Protein AF-A0A8J6T0E1-F1 (afdb_monomer)

Structure (mmCIF, N/CA/C/O backbone):
data_AF-A0A8J6T0E1-F1
#
_entry.id   AF-A0A8J6T0E1-F1
#
loop_
_atom_site.group_PDB
_atom_site.id
_atom_site.type_symbol
_atom_site.label_atom_id
_atom_site.label_alt_id
_atom_site.label_comp_id
_atom_site.label_asym_id
_atom_site.label_entity_id
_atom_site.label_seq_id
_atom_site.pdbx_PDB_ins_code
_atom_site.Cartn_x
_atom_site.Cartn_y
_atom_site.Cartn_z
_atom_site.occupancy
_atom_site.B_iso_or_equiv
_atom_site.auth_seq_id
_atom_site.auth_comp_id
_atom_site.auth_asym_id
_atom_site.auth_atom_id
_atom_site.pdbx_PDB_model_num
ATOM 1 N N . MET A 1 1 ? -23.123 43.321 24.317 1.00 45.31 1 MET A N 1
ATOM 2 C CA . MET A 1 1 ? -23.240 42.950 22.894 1.00 45.31 1 MET A CA 1
ATOM 3 C C . MET A 1 1 ? -22.549 41.612 22.658 1.00 45.31 1 MET A C 1
ATOM 5 O O . MET A 1 1 ? -21.438 41.438 23.132 1.00 45.31 1 MET A O 1
ATOM 9 N N . SER A 1 2 ? -23.228 40.729 21.919 1.00 57.47 2 SER A N 1
ATOM 10 C CA . SER A 1 2 ? -22.682 39.631 21.098 1.00 57.47 2 SER A CA 1
ATOM 11 C C . SER A 1 2 ? -22.139 38.371 21.784 1.00 57.47 2 SER A C 1
ATOM 13 O O . SER A 1 2 ? -20.939 38.138 21.871 1.00 57.47 2 SER A O 1
ATOM 15 N N . ASN A 1 3 ? -23.088 37.497 22.131 1.00 49.88 3 ASN A N 1
ATOM 16 C CA . ASN A 1 3 ? -22.931 36.045 22.083 1.00 49.88 3 ASN A CA 1
ATOM 17 C C . ASN A 1 3 ? -22.578 35.587 20.652 1.00 49.88 3 ASN A C 1
ATOM 19 O O . ASN A 1 3 ? -23.275 35.952 19.706 1.00 49.88 3 ASN A O 1
ATOM 23 N N . GLN A 1 4 ? -21.568 34.734 20.507 1.00 61.97 4 GLN A N 1
ATOM 24 C CA . GLN A 1 4 ? -21.387 33.808 19.379 1.00 61.97 4 GLN A CA 1
ATOM 25 C C . GLN A 1 4 ? -21.080 32.457 20.060 1.00 61.97 4 GLN A C 1
ATOM 27 O O . GLN A 1 4 ? -20.134 32.379 20.834 1.00 61.97 4 GLN A O 1
ATOM 32 N N . GLY A 1 5 ? -21.919 31.414 20.016 1.00 45.78 5 GLY A N 1
ATOM 33 C CA . GLY A 1 5 ? -22.522 30.809 18.826 1.00 45.78 5 GLY A CA 1
ATOM 34 C C . GLY A 1 5 ? -21.386 30.179 18.015 1.00 45.78 5 GLY A C 1
ATOM 35 O O . GLY A 1 5 ? -20.485 30.888 17.610 1.00 45.78 5 GLY A O 1
ATOM 36 N N . SER A 1 6 ? -21.282 28.894 17.724 1.00 46.34 6 SER A N 1
ATOM 37 C CA . SER A 1 6 ? -22.184 27.766 17.828 1.00 46.34 6 SER A CA 1
ATOM 38 C C . SER A 1 6 ? -21.318 26.549 17.467 1.00 46.34 6 SER A C 1
ATOM 40 O O . SER A 1 6 ? -20.656 26.557 16.438 1.00 46.34 6 SER A O 1
ATOM 42 N N . GLN A 1 7 ? -21.291 25.537 18.336 1.00 53.06 7 GLN A N 1
ATOM 43 C CA . GLN A 1 7 ? -21.433 24.120 17.976 1.00 53.06 7 GLN A CA 1
ATOM 44 C C . GLN A 1 7 ? -20.838 23.690 16.618 1.00 53.06 7 GLN A C 1
ATOM 46 O O . GLN A 1 7 ? -21.510 23.713 15.591 1.00 53.06 7 GLN A O 1
ATOM 51 N N . HIS A 1 8 ? -19.616 23.152 16.644 1.00 37.44 8 HIS A N 1
ATOM 52 C CA . HIS A 1 8 ? -19.223 22.126 15.679 1.00 37.44 8 HIS A CA 1
ATOM 53 C C . HIS A 1 8 ? -19.615 20.764 16.249 1.00 37.44 8 HIS A C 1
ATOM 55 O O . HIS A 1 8 ? -18.841 20.058 16.892 1.00 37.44 8 HIS A O 1
ATOM 61 N N . MET A 1 9 ? -20.885 20.434 16.035 1.00 45.25 9 MET A N 1
ATOM 62 C CA . MET A 1 9 ? -21.398 19.079 16.135 1.00 45.25 9 MET A CA 1
ATOM 63 C C . MET A 1 9 ? -20.960 18.326 14.881 1.00 45.25 9 MET A C 1
ATOM 65 O O . MET A 1 9 ? -21.675 18.304 13.887 1.00 45.25 9 MET A O 1
ATOM 69 N N . THR A 1 10 ? -19.794 17.686 14.901 1.00 43.25 10 THR A N 1
ATOM 70 C CA . THR A 1 10 ? -19.568 16.555 13.993 1.00 43.25 10 THR A CA 1
ATOM 71 C C . THR A 1 10 ? -19.957 15.295 14.739 1.00 43.25 10 THR A C 1
ATOM 73 O O . THR A 1 10 ? -19.115 14.602 15.306 1.00 43.25 10 THR A O 1
ATOM 76 N N . ASN A 1 11 ? -21.265 15.060 14.786 1.00 55.19 11 ASN A N 1
ATOM 77 C CA . ASN A 1 11 ? -21.842 13.785 15.169 1.00 55.19 11 ASN A CA 1
ATOM 78 C C . ASN A 1 11 ? -22.010 12.947 13.895 1.00 55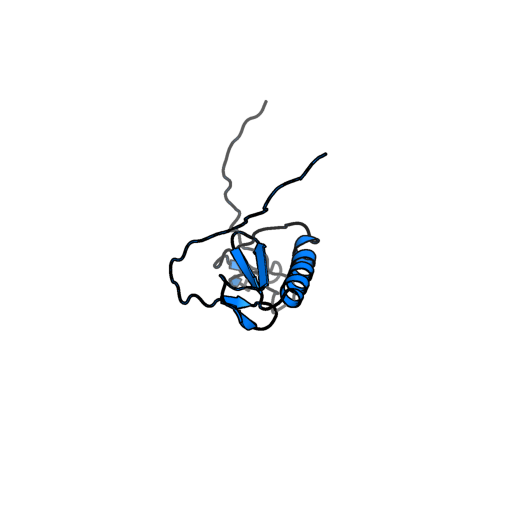.19 11 ASN A C 1
ATOM 80 O O . ASN A 1 11 ? -22.865 13.278 13.077 1.00 55.19 11 ASN A O 1
ATOM 84 N N . PRO A 1 12 ? -21.248 11.864 13.703 1.00 54.19 12 PRO A N 1
ATOM 85 C CA . PRO A 1 12 ? -21.718 10.742 12.923 1.00 54.19 12 PRO A CA 1
ATOM 86 C C . PRO A 1 12 ? -22.296 9.721 13.907 1.00 54.19 12 PRO A C 1
ATOM 88 O O . PRO A 1 12 ? -21.607 8.826 14.387 1.00 54.19 12 PRO A O 1
ATOM 91 N N . SER A 1 13 ? -23.579 9.888 14.237 1.00 58.59 13 SER A N 1
ATOM 92 C CA . SER A 1 13 ? -24.406 8.749 14.627 1.00 58.59 13 SER A CA 1
ATOM 93 C C . SER A 1 13 ? -24.682 7.939 13.370 1.00 58.59 13 SER A C 1
ATOM 95 O O . SER A 1 13 ? -25.256 8.491 12.436 1.00 58.59 13 SER A O 1
ATOM 97 N N . GLN A 1 14 ? -24.238 6.683 13.369 1.00 50.12 14 GLN A N 1
ATOM 98 C CA . GLN A 1 14 ? -24.871 5.481 12.799 1.00 50.12 14 GLN A CA 1
ATOM 99 C C . GLN A 1 14 ? -23.775 4.398 12.776 1.00 50.12 14 GLN A C 1
ATOM 101 O O . GLN A 1 14 ? -22.843 4.501 11.992 1.00 50.12 14 GLN A O 1
ATOM 106 N N . SER A 1 15 ? -23.652 3.486 13.744 1.00 56.78 15 SER A N 1
ATOM 107 C CA . SER A 1 15 ? -24.606 2.461 14.192 1.00 56.78 15 SER A CA 1
ATOM 108 C C . SER A 1 15 ? -25.091 1.543 13.071 1.00 56.78 15 SER A C 1
ATOM 110 O O . SER A 1 15 ? -26.285 1.481 12.823 1.00 56.78 15 SER A O 1
ATOM 112 N N . ASP A 1 16 ? -24.168 0.782 12.483 1.00 50.50 16 ASP A N 1
ATOM 113 C CA . ASP A 1 16 ? -24.446 -0.560 11.969 1.00 50.50 16 ASP A CA 1
ATOM 114 C C . ASP A 1 16 ? -23.238 -1.462 12.256 1.00 50.50 16 ASP A C 1
ATOM 116 O O . ASP A 1 16 ? -22.105 -1.201 11.861 1.00 50.50 16 ASP A O 1
ATOM 120 N N . LYS A 1 17 ? -23.495 -2.498 13.052 1.00 56.50 17 LYS A N 1
ATOM 121 C CA . LYS A 1 17 ? -22.527 -3.441 13.618 1.00 56.50 17 LYS A CA 1
ATOM 122 C C . LYS A 1 17 ? -21.654 -4.086 12.542 1.00 56.50 17 LYS A C 1
ATOM 124 O O . LYS A 1 17 ? -22.221 -4.750 11.689 1.00 56.50 17 LYS A O 1
ATOM 129 N N . PHE A 1 18 ? -20.328 -4.094 12.695 1.00 44.53 18 PHE A N 1
ATOM 130 C CA . PHE A 1 18 ? -19.508 -5.217 12.220 1.00 44.53 18 PHE A CA 1
ATOM 131 C C . PHE A 1 18 ? -18.246 -5.386 13.071 1.00 44.53 18 PHE A C 1
ATOM 133 O O . PHE A 1 18 ? -17.474 -4.452 13.271 1.00 44.53 18 PHE A O 1
ATOM 140 N N . ASP A 1 19 ? -18.014 -6.619 13.524 1.00 55.78 19 ASP A N 1
ATOM 141 C CA . ASP A 1 19 ? -16.828 -7.106 14.249 1.00 55.78 19 ASP A CA 1
ATOM 142 C C . ASP A 1 19 ? -15.551 -7.100 13.366 1.00 55.78 19 ASP A C 1
ATOM 144 O O . ASP A 1 19 ? -14.678 -7.957 13.450 1.00 55.78 19 ASP A O 1
ATOM 148 N N . SER A 1 20 ? -15.427 -6.132 12.457 1.00 64.62 20 SER A N 1
ATOM 149 C CA . SER A 1 20 ? -14.305 -5.947 11.539 1.00 64.62 20 SER A CA 1
ATOM 150 C C . SER A 1 20 ? -13.197 -5.141 12.214 1.00 64.62 20 SER A C 1
ATOM 152 O O . SER A 1 20 ? -12.891 -4.000 11.865 1.00 64.62 20 SER A O 1
ATOM 154 N N . LYS A 1 21 ? -12.592 -5.766 13.224 1.00 78.44 21 LYS A N 1
ATOM 155 C CA . LYS A 1 21 ? -11.303 -5.364 13.787 1.00 78.44 21 LYS A CA 1
ATOM 156 C C . LYS A 1 21 ? -10.255 -5.335 12.670 1.00 78.44 21 LYS A C 1
ATOM 158 O O . LYS A 1 21 ? -10.005 -6.346 12.022 1.00 78.44 21 LYS A O 1
ATOM 163 N N . THR A 1 22 ? -9.648 -4.175 12.445 1.00 87.50 22 THR A N 1
ATOM 164 C CA . THR A 1 22 ? -8.579 -3.995 11.453 1.00 87.50 22 THR A CA 1
ATOM 165 C C . THR A 1 22 ? -7.220 -3.952 12.146 1.00 87.50 22 THR A C 1
ATOM 167 O O . THR A 1 22 ? -7.141 -3.810 13.367 1.00 87.50 22 THR A O 1
ATOM 170 N N . ILE A 1 23 ? -6.138 -4.130 11.397 1.00 88.94 23 ILE A N 1
ATOM 171 C CA . ILE A 1 23 ? -4.781 -4.186 11.945 1.00 88.94 23 ILE A CA 1
ATOM 172 C C . ILE A 1 23 ? -4.076 -2.859 11.683 1.00 88.94 23 ILE A C 1
ATOM 174 O O . ILE A 1 23 ? -4.036 -2.389 10.548 1.00 88.94 23 ILE A O 1
ATOM 178 N N . ASP A 1 24 ? -3.497 -2.272 12.732 1.00 88.44 24 ASP A N 1
ATOM 179 C CA . ASP A 1 24 ? -2.602 -1.124 12.604 1.00 88.44 24 ASP A CA 1
ATOM 180 C C . ASP A 1 24 ? -1.302 -1.578 11.907 1.00 88.44 24 ASP A C 1
ATOM 182 O O . ASP A 1 24 ? -0.543 -2.360 12.488 1.00 88.44 24 ASP A O 1
ATOM 186 N N . PRO A 1 25 ? -0.996 -1.094 10.691 1.00 84.62 25 PRO A N 1
ATOM 187 C CA . PRO A 1 25 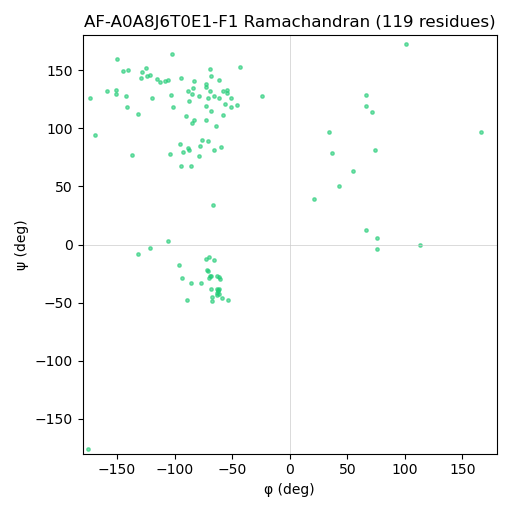? 0.162 -1.548 9.920 1.00 84.62 25 PRO A CA 1
ATOM 188 C C . PRO A 1 25 ? 1.509 -1.101 10.512 1.00 84.62 25 PRO A C 1
ATOM 190 O O . PRO A 1 25 ? 2.553 -1.570 10.073 1.00 84.62 25 PRO A O 1
ATOM 193 N N . VAL A 1 26 ? 1.516 -0.191 11.492 1.00 88.00 26 VAL A N 1
ATOM 194 C CA . VAL A 1 26 ? 2.743 0.330 12.114 1.00 88.00 26 VAL A CA 1
ATOM 195 C C . VAL A 1 26 ? 3.220 -0.558 13.256 1.00 88.00 26 VAL A C 1
ATOM 197 O O . VAL A 1 26 ? 4.420 -0.645 13.506 1.00 88.00 26 VAL A O 1
ATOM 200 N N . CYS A 1 27 ? 2.295 -1.185 13.982 1.00 87.75 27 CYS A N 1
ATOM 201 C CA . CYS A 1 27 ? 2.616 -1.952 15.189 1.00 87.75 27 CYS A CA 1
ATOM 202 C C . CYS A 1 27 ? 1.976 -3.343 15.250 1.00 87.75 27 CYS A C 1
ATOM 204 O O . CYS A 1 27 ? 2.287 -4.101 16.163 1.00 87.75 27 CYS A O 1
ATOM 206 N N . GLY A 1 28 ? 1.080 -3.683 14.321 1.00 86.25 28 GLY A N 1
ATOM 207 C CA . GLY A 1 28 ? 0.353 -4.953 14.306 1.00 86.25 28 GLY A CA 1
ATOM 208 C C . GLY A 1 28 ? -0.774 -5.045 15.337 1.00 86.25 28 GLY A C 1
ATOM 209 O O . GLY A 1 28 ? -1.389 -6.098 15.482 1.00 86.25 28 GLY A O 1
ATOM 210 N N . MET A 1 29 ? -1.066 -3.963 16.064 1.00 86.88 29 MET A N 1
ATOM 211 C CA . MET A 1 29 ? -2.125 -3.964 17.066 1.00 86.88 29 MET A CA 1
ATOM 212 C C . MET A 1 29 ? -3.497 -3.973 16.394 1.00 86.88 29 MET A C 1
ATOM 214 O O . MET A 1 29 ? -3.747 -3.246 15.432 1.00 86.88 29 MET A O 1
ATOM 218 N N . THR A 1 30 ? -4.410 -4.774 16.929 1.00 89.56 30 THR A N 1
ATOM 219 C CA . THR A 1 30 ? -5.799 -4.783 16.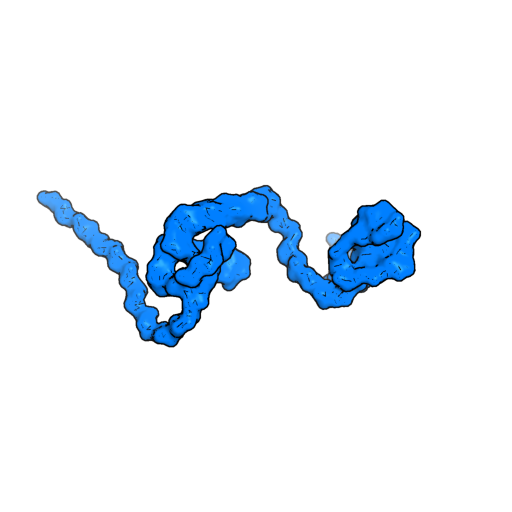489 1.00 89.56 30 THR A CA 1
ATOM 220 C C . THR A 1 30 ? -6.508 -3.505 16.924 1.00 89.56 30 THR A C 1
ATOM 222 O O . THR A 1 30 ? -6.533 -3.170 18.108 1.00 89.56 30 THR A O 1
ATOM 225 N N . VAL A 1 31 ? -7.114 -2.801 15.974 1.00 88.94 31 VAL A N 1
ATOM 226 C CA . VAL A 1 31 ? -7.811 -1.536 16.197 1.00 88.94 31 VAL A CA 1
ATOM 227 C C . VAL A 1 31 ? -9.245 -1.624 15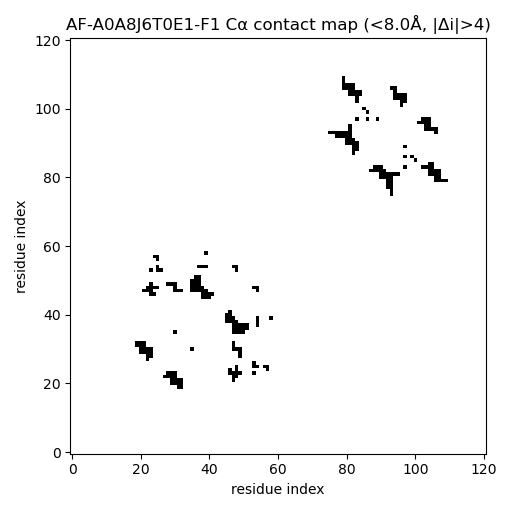.704 1.00 88.94 31 VAL A C 1
ATOM 229 O O . VAL A 1 31 ? -9.554 -2.283 14.710 1.00 88.94 31 VAL A O 1
ATOM 232 N N . ASN A 1 32 ? -10.140 -0.951 16.418 1.00 87.38 32 ASN A N 1
ATOM 233 C CA . ASN A 1 32 ? -11.513 -0.800 15.971 1.00 87.38 32 ASN A CA 1
ATOM 234 C C . ASN A 1 32 ? -11.593 0.454 15.075 1.00 87.38 32 ASN A C 1
ATOM 236 O O . ASN A 1 32 ? -11.214 1.533 15.535 1.00 87.38 32 ASN A O 1
ATOM 240 N N . PRO A 1 33 ? -12.060 0.337 13.820 1.00 84.31 33 PRO A N 1
ATOM 241 C CA . PRO A 1 33 ? -12.153 1.465 12.896 1.00 84.31 33 PRO A CA 1
ATOM 242 C C . PRO A 1 33 ? -13.088 2.590 13.370 1.00 84.31 33 PRO A C 1
ATOM 244 O O . PRO A 1 33 ? -12.857 3.753 13.038 1.00 84.31 33 PRO A O 1
ATOM 247 N N . GLU A 1 34 ? -14.102 2.278 14.177 1.00 81.94 34 GLU A N 1
ATOM 248 C CA . GLU A 1 34 ? -15.050 3.259 14.716 1.00 81.94 34 GLU A CA 1
ATOM 249 C C . GLU A 1 34 ? -14.461 4.063 15.882 1.00 81.94 34 GLU A C 1
ATOM 251 O O . GLU A 1 34 ? -14.755 5.246 16.038 1.00 81.94 34 GLU A O 1
ATOM 256 N N . THR A 1 35 ? -13.592 3.444 16.690 1.00 82.75 35 THR A N 1
ATOM 257 C CA . THR A 1 35 ? -12.985 4.085 17.874 1.00 82.75 35 THR A CA 1
ATOM 258 C C . THR A 1 35 ? -11.518 4.468 17.680 1.00 82.75 35 THR A C 1
ATOM 260 O O . THR A 1 35 ? -10.872 4.966 18.611 1.00 82.75 35 THR A O 1
ATOM 263 N N . ALA A 1 36 ? -10.979 4.248 16.479 1.00 84.50 36 ALA A N 1
ATOM 264 C CA . ALA A 1 36 ? -9.587 4.503 16.152 1.00 84.50 36 ALA A CA 1
ATOM 265 C C . ALA A 1 36 ? -9.199 5.950 16.471 1.00 84.50 36 ALA A C 1
ATOM 267 O O . ALA A 1 36 ? -9.863 6.910 16.077 1.00 84.50 36 ALA A O 1
ATOM 268 N N . LYS A 1 37 ? -8.060 6.115 17.148 1.00 87.44 37 LYS A N 1
ATOM 269 C CA . LYS A 1 37 ? -7.527 7.441 17.492 1.00 87.44 37 LYS A CA 1
ATOM 270 C C . LYS A 1 37 ? -6.997 8.185 16.267 1.00 87.44 37 LYS A C 1
ATOM 272 O O . LYS A 1 37 ? -6.903 9.409 16.291 1.00 87.44 37 LYS A O 1
ATOM 277 N N . GLY A 1 38 ? -6.634 7.462 15.208 1.00 87.19 38 GLY A N 1
ATOM 278 C CA . GLY A 1 38 ? -6.185 8.037 13.947 1.00 87.19 38 GLY A CA 1
ATOM 279 C C . GLY A 1 38 ? -6.631 7.207 12.751 1.00 87.19 38 GLY A C 1
ATOM 280 O O . GLY A 1 38 ? -6.722 5.985 12.838 1.00 87.19 38 GLY A O 1
ATOM 281 N N . LYS A 1 39 ? -6.863 7.881 11.621 1.00 88.75 39 LYS A N 1
ATOM 282 C CA . LYS A 1 39 ? -7.149 7.262 10.323 1.00 88.75 39 LYS A CA 1
ATOM 283 C C . LYS A 1 39 ? -6.448 8.010 9.190 1.00 88.75 39 LYS A C 1
ATOM 285 O O . LYS A 1 39 ? -6.218 9.218 9.305 1.00 88.75 39 LYS A O 1
ATOM 290 N N . ARG A 1 40 ? -6.102 7.301 8.116 1.00 87.12 40 ARG A N 1
ATOM 291 C CA . ARG A 1 40 ? -5.487 7.859 6.904 1.00 87.12 40 ARG A CA 1
ATOM 292 C C . ARG A 1 40 ? -6.039 7.158 5.668 1.00 87.12 40 ARG A C 1
ATOM 294 O O . ARG A 1 40 ? -5.999 5.937 5.594 1.00 87.12 40 ARG A O 1
ATOM 301 N N . ALA A 1 41 ? -6.518 7.934 4.702 1.00 84.62 41 ALA A N 1
ATOM 302 C CA . ALA A 1 41 ? -6.889 7.421 3.389 1.00 84.62 41 ALA A CA 1
ATOM 303 C C . ALA A 1 41 ? -5.667 7.429 2.454 1.00 84.62 41 ALA A C 1
ATOM 305 O O . ALA A 1 41 ? -4.956 8.437 2.384 1.00 84.62 41 ALA A O 1
ATOM 306 N N . PHE A 1 42 ? -5.420 6.315 1.764 1.00 82.75 42 PHE A N 1
ATOM 307 C CA . PHE A 1 42 ? -4.368 6.153 0.761 1.00 82.75 42 PHE A CA 1
ATOM 308 C C . PHE A 1 42 ? -4.780 5.119 -0.296 1.00 82.75 42 PHE A C 1
ATOM 310 O O . PHE A 1 42 ? -5.272 4.058 0.074 1.00 82.75 42 PHE A O 1
ATOM 317 N N . GLU A 1 43 ? -4.600 5.434 -1.587 1.00 70.00 43 GLU A N 1
ATOM 318 C CA . GLU A 1 43 ? -4.909 4.547 -2.731 1.00 70.00 43 GLU A CA 1
ATOM 319 C C . GLU A 1 43 ? -6.249 3.801 -2.587 1.00 70.00 43 GLU A C 1
ATOM 321 O O . GLU A 1 43 ? -6.337 2.579 -2.693 1.00 70.00 43 GLU A O 1
ATOM 326 N N . SER A 1 44 ? -7.307 4.558 -2.276 1.00 76.81 44 SER A N 1
ATOM 327 C CA . SER A 1 44 ? -8.679 4.048 -2.107 1.00 76.81 44 SER A CA 1
ATOM 328 C C . SER A 1 44 ? -8.894 3.101 -0.914 1.00 76.81 44 SER A C 1
ATOM 330 O O . SER A 1 44 ? -9.961 2.502 -0.788 1.00 76.81 44 SER A O 1
ATOM 332 N N . LYS A 1 45 ? -7.928 3.001 0.007 1.00 81.44 45 LYS A N 1
ATOM 333 C CA . LYS A 1 45 ? -8.037 2.273 1.281 1.00 81.44 45 LYS A CA 1
ATOM 334 C C . LYS A 1 45 ? -7.943 3.228 2.468 1.00 81.44 45 LYS A C 1
ATOM 336 O O . LYS A 1 45 ? -7.163 4.178 2.465 1.00 81.44 45 LYS A O 1
ATOM 341 N N . THR A 1 46 ? -8.727 2.961 3.511 1.00 86.81 46 THR A N 1
ATOM 342 C CA . THR A 1 46 ? -8.621 3.679 4.790 1.00 86.81 46 THR A CA 1
ATOM 343 C C . THR A 1 46 ? -7.873 2.817 5.797 1.00 86.81 46 THR A C 1
ATOM 345 O O . THR A 1 46 ? -8.328 1.735 6.157 1.00 86.81 46 THR A O 1
ATOM 348 N N . TYR A 1 47 ? -6.730 3.313 6.259 1.00 88.19 47 TYR A N 1
ATOM 349 C CA . TYR A 1 47 ? -5.929 2.718 7.321 1.00 88.19 47 TYR A CA 1
ATOM 350 C C . TYR A 1 47 ? -6.295 3.341 8.667 1.00 88.19 47 TYR A C 1
ATOM 352 O O . TYR A 1 47 ? -6.542 4.548 8.752 1.00 88.19 47 TYR A O 1
ATOM 360 N N . TYR A 1 48 ? -6.299 2.525 9.719 1.00 91.19 48 TYR A N 1
ATOM 361 C CA . TYR A 1 48 ? -6.656 2.922 11.080 1.00 91.19 48 TYR A CA 1
ATOM 362 C C . TYR A 1 48 ? -5.494 2.647 12.030 1.00 91.19 48 TYR A C 1
ATOM 364 O O . TYR A 1 48 ? -4.759 1.677 11.855 1.00 91.19 48 TYR A O 1
ATOM 372 N N . PHE A 1 49 ? -5.336 3.503 13.039 1.00 92.06 49 PHE A N 1
ATOM 373 C CA . PHE A 1 49 ? -4.185 3.484 13.938 1.00 92.06 49 PHE A CA 1
ATOM 374 C C . PHE A 1 49 ? -4.606 3.476 15.402 1.00 92.06 49 PHE A C 1
ATOM 376 O O . PHE A 1 49 ? -5.549 4.169 15.804 1.00 92.06 49 PHE A O 1
ATOM 383 N N . CYS A 1 50 ? -3.848 2.743 16.218 1.00 90.56 50 CYS A N 1
ATOM 384 C CA . CYS A 1 50 ? -4.103 2.599 17.650 1.00 90.56 50 CYS A CA 1
ATOM 385 C C . CYS A 1 50 ? -3.858 3.918 18.397 1.00 90.56 50 CYS A C 1
ATOM 387 O O . CYS A 1 50 ? -4.465 4.198 19.428 1.00 90.56 50 CYS A O 1
ATOM 389 N N . SER A 1 51 ? -2.978 4.761 17.852 1.00 88.94 51 SER A N 1
ATOM 390 C CA . SER A 1 51 ? -2.565 6.032 18.434 1.00 88.94 51 SER A CA 1
ATOM 391 C C . SER A 1 51 ? -2.184 7.046 17.357 1.00 88.94 51 SER A C 1
ATOM 393 O O . SER A 1 51 ? -1.806 6.694 16.236 1.00 88.94 51 SER A O 1
ATOM 395 N N . LEU A 1 52 ? -2.199 8.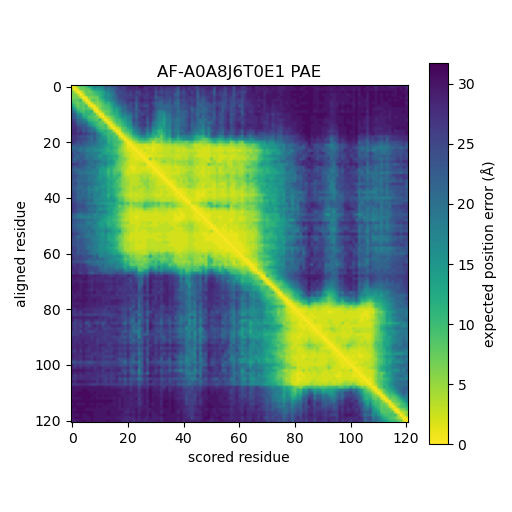329 17.726 1.00 89.06 52 LEU A N 1
ATOM 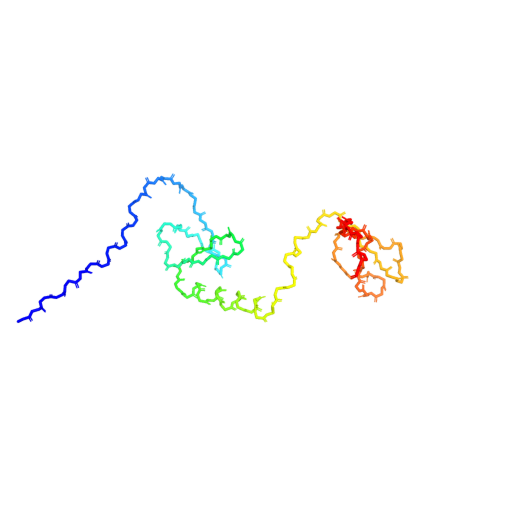396 C CA . LEU A 1 52 ? -1.728 9.416 16.861 1.00 89.06 52 LEU A CA 1
ATOM 397 C C . LEU A 1 52 ? -0.244 9.267 16.490 1.00 89.06 52 LEU A C 1
ATOM 399 O O . LEU A 1 52 ? 0.161 9.662 15.400 1.00 89.06 52 LEU A O 1
ATOM 403 N N . LYS A 1 53 ? 0.560 8.647 17.363 1.00 90.88 53 LYS A N 1
ATOM 404 C CA . LYS A 1 53 ? 1.982 8.384 17.109 1.00 90.88 53 LYS A CA 1
ATOM 405 C C . LYS A 1 53 ? 2.179 7.350 15.998 1.00 90.88 53 LYS A C 1
ATOM 407 O O . LYS A 1 53 ? 3.078 7.516 15.178 1.00 90.88 53 LYS A O 1
ATOM 412 N N . CYS A 1 54 ? 1.331 6.319 15.945 1.00 89.88 54 CYS A N 1
ATOM 413 C CA . CYS A 1 54 ? 1.344 5.345 14.850 1.00 89.88 54 CYS A CA 1
ATOM 414 C C . CYS A 1 54 ? 0.899 6.000 13.540 1.00 89.88 54 CYS A C 1
ATOM 416 O O . CYS A 1 54 ? 1.624 5.913 12.554 1.00 89.88 54 CYS A O 1
ATOM 418 N N . LYS A 1 55 ? -0.181 6.792 13.562 1.00 91.38 55 LYS A N 1
ATOM 419 C CA . LYS A 1 55 ? -0.596 7.584 12.393 1.00 91.38 55 LYS A CA 1
ATOM 420 C C . LYS A 1 55 ? 0.544 8.464 11.853 1.00 91.38 55 LYS A C 1
ATOM 422 O O . LYS A 1 55 ? 0.812 8.438 10.660 1.00 91.38 55 LYS A O 1
ATOM 427 N N . ALA A 1 56 ? 1.251 9.194 12.718 1.00 89.88 56 ALA A N 1
ATOM 428 C CA . ALA A 1 56 ? 2.349 10.068 12.299 1.00 89.88 56 ALA A CA 1
ATOM 429 C C . ALA A 1 56 ? 3.515 9.297 11.655 1.00 89.88 56 ALA A C 1
ATOM 431 O O . ALA A 1 56 ? 4.040 9.720 10.630 1.00 89.88 56 ALA A O 1
ATOM 432 N N . LYS A 1 57 ? 3.900 8.141 12.215 1.00 86.50 57 LYS A N 1
ATOM 433 C CA . LYS A 1 57 ? 4.919 7.269 11.604 1.00 86.50 57 LYS A CA 1
ATOM 434 C C . LYS A 1 57 ? 4.488 6.772 10.228 1.00 86.50 57 LYS A C 1
ATOM 436 O O . LYS A 1 57 ? 5.298 6.766 9.307 1.00 86.50 57 LYS A O 1
ATOM 441 N N . PHE A 1 58 ? 3.222 6.382 10.098 1.00 89.12 58 PHE A N 1
ATOM 442 C CA . PHE A 1 58 ? 2.659 5.967 8.822 1.00 89.12 58 PHE A CA 1
ATOM 443 C C . PHE A 1 58 ? 2.655 7.111 7.808 1.00 89.12 58 PHE A C 1
ATOM 445 O O . PHE A 1 58 ? 3.061 6.905 6.676 1.00 89.12 58 PHE A O 1
ATOM 452 N N . ASP A 1 59 ? 2.273 8.325 8.213 1.00 86.06 59 ASP A N 1
ATOM 453 C CA . ASP A 1 59 ? 2.296 9.510 7.351 1.00 86.06 59 ASP A CA 1
ATOM 454 C C . ASP A 1 59 ? 3.720 9.836 6.864 1.00 86.06 59 ASP A C 1
ATOM 456 O O . ASP A 1 59 ? 3.892 10.195 5.701 1.00 86.06 59 ASP A O 1
ATOM 460 N N . VAL A 1 60 ? 4.744 9.678 7.713 1.00 85.75 60 VAL A N 1
ATOM 461 C CA . VAL A 1 60 ? 6.157 9.857 7.325 1.00 85.75 60 VAL A CA 1
ATOM 462 C C . VAL A 1 60 ? 6.594 8.777 6.344 1.00 85.75 60 VAL A C 1
ATOM 464 O O . VAL A 1 60 ? 7.138 9.112 5.298 1.00 85.75 60 VAL A O 1
ATOM 467 N N . ALA A 1 61 ? 6.317 7.505 6.641 1.00 79.12 61 ALA A N 1
ATOM 468 C CA . ALA A 1 61 ? 6.637 6.404 5.738 1.00 79.12 61 ALA A CA 1
ATOM 469 C C . ALA A 1 61 ? 5.948 6.598 4.379 1.00 79.12 61 ALA A C 1
ATOM 471 O O . ALA A 1 61 ? 6.594 6.517 3.340 1.00 79.12 61 ALA A O 1
ATOM 472 N N . LEU A 1 62 ? 4.661 6.952 4.389 1.00 80.56 62 LEU A N 1
ATOM 473 C CA . LEU A 1 62 ? 3.884 7.238 3.190 1.00 80.56 62 LEU A CA 1
ATOM 474 C C . LEU A 1 62 ? 4.441 8.436 2.427 1.00 80.56 62 LEU A C 1
ATOM 476 O O . LEU A 1 62 ? 4.524 8.401 1.208 1.00 80.56 62 LEU A O 1
ATOM 480 N N . SER A 1 63 ? 4.864 9.480 3.137 1.00 70.56 63 SER A N 1
ATOM 481 C CA . SER A 1 63 ? 5.531 10.627 2.527 1.00 70.56 63 SER A CA 1
ATOM 482 C C . SER A 1 63 ? 6.855 10.211 1.895 1.00 70.56 63 SER A C 1
ATOM 484 O O . SER A 1 63 ? 7.142 10.657 0.798 1.00 70.56 63 SER A O 1
ATOM 486 N N . SER A 1 64 ? 7.632 9.305 2.491 1.00 69.38 64 SER A N 1
ATOM 487 C CA . SER A 1 64 ? 8.829 8.757 1.840 1.00 69.38 64 SER A CA 1
ATOM 488 C C . SER A 1 64 ? 8.496 7.990 0.555 1.00 69.38 64 SER A C 1
ATOM 490 O O . SER A 1 64 ? 9.203 8.151 -0.435 1.00 69.38 64 SER A O 1
ATOM 492 N N . PHE A 1 65 ? 7.394 7.2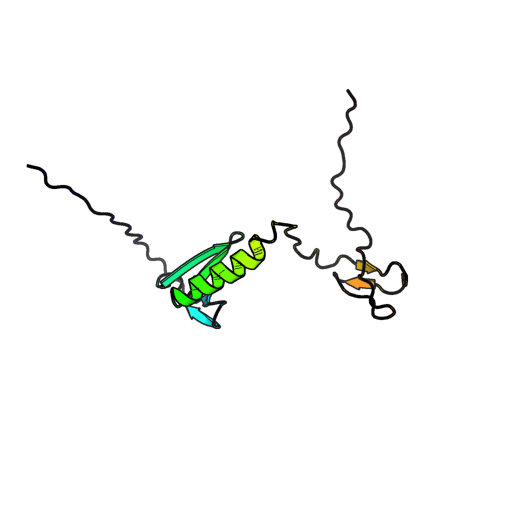32 0.534 1.00 60.28 65 PHE A N 1
ATOM 493 C CA . PHE A 1 65 ? 6.900 6.569 -0.680 1.00 60.28 65 PHE A CA 1
ATOM 494 C C . PHE A 1 65 ? 6.320 7.545 -1.721 1.00 60.28 65 PHE A C 1
ATOM 496 O O . PHE A 1 65 ? 6.388 7.255 -2.907 1.00 60.28 65 PHE A O 1
ATOM 503 N N . LEU A 1 66 ? 5.766 8.689 -1.303 1.00 62.50 66 LEU A N 1
ATOM 504 C CA . LEU A 1 66 ? 5.100 9.674 -2.170 1.00 62.50 66 LEU A CA 1
ATOM 505 C C . LEU A 1 66 ? 6.008 10.813 -2.665 1.00 62.50 66 LEU A C 1
ATOM 507 O O . LEU A 1 66 ? 5.755 11.380 -3.727 1.00 62.50 66 LEU A O 1
ATOM 511 N N . ILE A 1 67 ? 7.037 11.186 -1.897 1.00 57.06 67 ILE A N 1
ATOM 512 C CA . ILE A 1 67 ? 8.039 12.203 -2.268 1.00 57.06 67 ILE A CA 1
ATOM 513 C C . ILE A 1 67 ? 8.915 11.673 -3.412 1.00 57.06 67 ILE A C 1
ATOM 515 O O . ILE A 1 67 ? 9.348 12.444 -4.268 1.00 57.06 67 ILE A O 1
ATOM 519 N N . ALA A 1 68 ? 9.072 10.352 -3.513 1.00 55.75 68 ALA A N 1
ATOM 520 C CA . ALA A 1 68 ? 9.299 9.711 -4.800 1.00 55.75 68 ALA A CA 1
ATOM 521 C C . ALA A 1 68 ? 7.983 9.765 -5.611 1.00 55.75 68 ALA A C 1
ATOM 523 O O . ALA A 1 68 ? 7.136 8.889 -5.487 1.00 55.75 68 ALA A O 1
ATOM 524 N N . LYS A 1 69 ? 7.760 10.838 -6.383 1.00 45.81 69 LYS A N 1
ATOM 525 C CA . LYS A 1 69 ? 6.564 11.059 -7.234 1.00 45.81 69 LYS A CA 1
ATOM 526 C C . LYS A 1 69 ? 6.133 9.784 -8.016 1.00 45.81 69 LYS A C 1
ATOM 528 O O . LYS A 1 69 ? 6.985 8.970 -8.365 1.00 45.81 69 LYS A O 1
ATOM 533 N N . PRO A 1 70 ? 4.836 9.626 -8.363 1.00 45.47 70 PRO A N 1
ATOM 534 C CA . PRO A 1 70 ? 4.206 8.342 -8.645 1.00 45.47 70 PRO A CA 1
ATOM 535 C C . PRO A 1 70 ? 4.674 7.781 -9.987 1.00 45.47 70 PRO A C 1
ATOM 537 O O . PRO A 1 70 ? 4.250 8.241 -11.045 1.00 45.47 70 PRO A O 1
ATOM 540 N N . MET A 1 71 ? 5.508 6.750 -9.963 1.00 40.50 71 MET A N 1
ATOM 541 C CA . MET A 1 71 ? 5.750 5.921 -11.144 1.00 40.50 71 MET A CA 1
ATOM 542 C C . MET A 1 71 ? 4.995 4.608 -10.979 1.00 40.50 71 MET A C 1
ATOM 544 O O . MET A 1 71 ? 5.583 3.598 -10.623 1.00 40.50 71 MET A O 1
ATOM 548 N N . GLY A 1 72 ? 3.679 4.672 -11.223 1.00 40.91 72 GLY A N 1
ATOM 549 C CA . GLY A 1 72 ? 2.757 3.532 -11.276 1.00 40.91 72 GLY A CA 1
ATOM 550 C C . GLY A 1 72 ? 2.582 2.833 -9.920 1.00 40.91 72 GLY A C 1
ATOM 551 O O . GLY A 1 72 ? 3.517 2.337 -9.319 1.00 40.91 72 GLY A O 1
ATOM 552 N N . SER A 1 73 ? 1.384 2.588 -9.405 1.00 43.16 73 SER A N 1
ATOM 553 C CA . SER A 1 73 ? 0.427 1.691 -10.060 1.00 43.16 73 SER A CA 1
ATOM 554 C C . SER A 1 73 ? 1.061 0.692 -11.043 1.00 43.16 73 SER A C 1
ATOM 556 O O . SER A 1 73 ? 0.484 0.393 -12.079 1.00 43.16 73 SER A O 1
ATOM 558 N N . SER A 1 74 ? 2.227 0.125 -10.727 1.00 47.47 74 SER A N 1
ATOM 559 C CA . SER A 1 74 ? 2.453 -1.257 -11.113 1.00 47.47 74 SER A CA 1
ATOM 560 C C . SER A 1 74 ? 1.678 -2.067 -10.086 1.00 47.47 74 SER A C 1
ATOM 562 O O . SER A 1 74 ? 2.218 -2.525 -9.080 1.00 47.47 74 SER A O 1
ATOM 564 N N . LEU A 1 75 ? 0.373 -2.250 -10.340 1.00 47.53 75 LEU A N 1
ATOM 565 C CA . LEU A 1 75 ? -0.157 -3.578 -10.067 1.00 47.53 75 LEU A CA 1
ATOM 566 C C . LEU A 1 75 ? 0.890 -4.506 -10.689 1.00 47.53 75 LEU A C 1
ATOM 568 O O . LEU A 1 75 ? 1.142 -4.343 -11.889 1.00 47.53 75 LEU A O 1
ATOM 572 N N . PRO A 1 76 ? 1.545 -5.409 -9.939 1.00 47.56 76 PRO A N 1
ATOM 573 C CA . PRO A 1 76 ? 2.299 -6.442 -10.612 1.00 47.56 76 PRO A CA 1
ATOM 574 C C . PRO A 1 76 ? 1.309 -7.030 -11.615 1.00 47.56 76 PRO A C 1
ATOM 576 O O . PRO A 1 76 ? 0.229 -7.476 -11.219 1.00 47.56 76 PRO A O 1
ATOM 579 N N . LYS A 1 77 ? 1.601 -6.950 -12.919 1.00 50.53 77 LYS A N 1
ATOM 580 C CA . LYS A 1 77 ? 0.916 -7.813 -13.876 1.00 50.53 77 LYS A CA 1
ATOM 581 C C . LYS A 1 77 ? 1.388 -9.215 -13.508 1.00 50.53 77 LYS A C 1
ATOM 583 O O . LYS A 1 77 ? 2.385 -9.711 -14.029 1.00 50.53 77 LYS A O 1
ATOM 588 N N . VAL A 1 78 ? 0.751 -9.781 -12.484 1.00 60.66 78 VAL A N 1
ATOM 589 C CA . VAL A 1 78 ? 1.021 -11.110 -11.958 1.00 60.66 78 VAL A CA 1
ATOM 590 C C . VAL A 1 78 ? 0.819 -12.043 -13.141 1.00 60.66 78 VAL A C 1
ATOM 592 O O . VAL A 1 78 ? -0.290 -12.148 -13.653 1.00 60.66 78 VAL A O 1
ATOM 595 N N . GLY A 1 79 ? 1.907 -12.639 -13.626 1.00 66.75 79 GLY A N 1
ATOM 596 C CA . GLY A 1 79 ? 1.870 -13.547 -14.772 1.00 66.75 79 GLY A CA 1
ATOM 597 C C . GLY A 1 79 ? 2.570 -13.071 -16.046 1.00 66.75 79 GLY A C 1
ATOM 598 O O . GLY A 1 79 ? 2.594 -13.839 -17.002 1.00 66.75 79 GLY A O 1
ATOM 599 N N . VAL A 1 80 ? 3.171 -11.873 -16.101 1.00 78.75 80 VAL A N 1
ATOM 600 C CA . VAL A 1 80 ? 4.016 -11.511 -17.259 1.00 78.75 80 VAL A CA 1
ATOM 601 C C . VAL A 1 80 ? 5.390 -12.173 -17.112 1.00 78.75 80 VAL A C 1
ATOM 603 O O . VAL A 1 80 ? 6.014 -12.026 -16.056 1.00 78.75 80 VAL A O 1
ATOM 606 N N . PRO A 1 81 ? 5.873 -12.907 -18.129 1.00 85.75 81 PRO A N 1
ATOM 607 C CA . PRO A 1 81 ? 7.221 -13.455 -18.124 1.00 85.75 81 PRO A CA 1
ATOM 608 C C . PRO A 1 81 ? 8.258 -12.343 -18.337 1.00 85.75 81 PRO A C 1
ATOM 610 O O . PRO A 1 81 ? 8.104 -11.498 -19.215 1.00 85.75 81 PRO A O 1
ATOM 613 N N . TYR A 1 82 ? 9.330 -12.367 -17.551 1.00 90.94 82 TYR A N 1
ATOM 614 C CA . TYR A 1 82 ? 10.503 -11.500 -17.665 1.00 90.94 82 TYR A CA 1
ATOM 615 C C . TYR A 1 82 ? 11.719 -12.338 -18.071 1.00 90.94 82 TYR A C 1
ATOM 617 O O . TYR A 1 82 ? 11.880 -13.454 -17.576 1.00 90.94 82 TYR A O 1
ATOM 625 N N . THR A 1 83 ? 12.566 -11.811 -18.955 1.00 92.69 83 THR A N 1
ATOM 626 C CA . THR A 1 83 ? 13.761 -12.466 -19.501 1.00 92.69 83 THR A CA 1
ATOM 627 C C . THR A 1 83 ? 15.020 -11.635 -19.292 1.00 92.69 83 THR A C 1
ATOM 629 O O . THR A 1 83 ? 14.966 -10.410 -19.239 1.00 92.69 83 THR A O 1
ATOM 632 N N . CYS A 1 84 ? 16.180 -12.284 -19.192 1.00 94.00 84 CYS A N 1
ATOM 633 C CA . CYS A 1 84 ? 17.458 -11.574 -19.148 1.00 94.00 84 CYS A CA 1
ATOM 634 C C . CYS A 1 84 ? 17.930 -11.247 -20.576 1.00 94.00 84 CYS A C 1
ATOM 636 O O . CYS A 1 84 ? 17.935 -12.162 -21.405 1.00 94.00 84 CYS A O 1
ATOM 638 N N . PRO A 1 85 ? 18.407 -10.020 -20.866 1.00 88.81 85 PRO A N 1
ATOM 639 C CA . PRO A 1 85 ? 18.923 -9.663 -22.195 1.00 88.81 85 PRO A CA 1
ATOM 640 C C . PRO A 1 85 ? 20.165 -10.471 -22.605 1.00 88.81 85 PRO A C 1
ATOM 642 O O . PRO A 1 85 ? 20.389 -10.701 -23.787 1.00 88.81 85 PRO A O 1
ATOM 645 N N . MET A 1 86 ? 20.955 -10.938 -21.632 1.00 93.00 86 MET A N 1
ATOM 646 C CA . MET A 1 86 ? 22.157 -11.751 -21.872 1.00 93.00 86 MET A CA 1
ATOM 647 C C . MET A 1 86 ? 21.908 -13.261 -21.759 1.00 93.00 86 MET A C 1
ATOM 649 O O . MET A 1 86 ? 22.716 -14.050 -22.235 1.00 93.00 86 MET A O 1
ATOM 653 N N . HIS A 1 87 ? 20.805 -13.669 -21.126 1.00 91.50 87 HIS A N 1
ATOM 654 C CA . HIS A 1 87 ? 20.476 -15.075 -20.872 1.00 91.50 87 HIS A CA 1
ATOM 655 C C . HIS A 1 87 ? 18.988 -15.320 -21.172 1.00 91.50 87 HIS A C 1
ATOM 657 O O . HIS A 1 87 ? 18.185 -15.404 -20.239 1.00 91.50 87 HIS A O 1
ATOM 663 N N . PRO A 1 88 ? 18.594 -15.423 -22.457 1.00 86.00 88 PRO A N 1
ATOM 664 C CA . PRO A 1 88 ? 17.189 -15.532 -2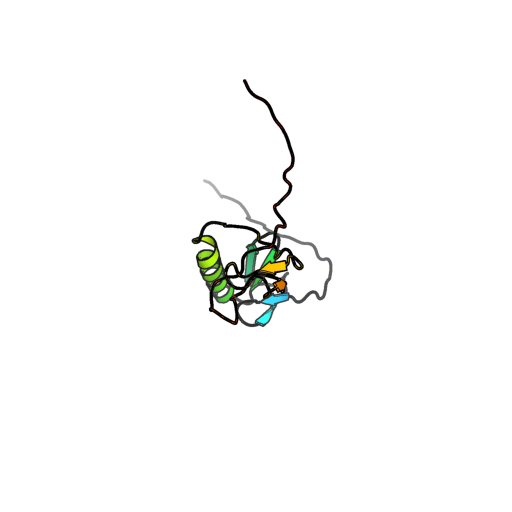2.871 1.00 86.00 88 PRO A CA 1
ATOM 665 C C . PRO A 1 88 ? 16.496 -16.832 -22.424 1.00 86.00 88 PRO A C 1
ATOM 667 O O . PRO A 1 88 ? 15.269 -16.946 -22.478 1.00 86.00 88 PRO A O 1
ATOM 670 N N . GLU A 1 89 ? 17.274 -17.816 -21.972 1.00 91.62 89 GLU A N 1
ATOM 671 C CA . GLU A 1 89 ? 16.784 -19.055 -21.359 1.00 91.62 89 GLU A CA 1
ATOM 672 C C . GLU A 1 89 ? 16.211 -18.824 -19.949 1.00 91.62 89 GLU A C 1
ATOM 674 O O . GLU A 1 89 ? 15.385 -19.603 -19.475 1.00 91.62 89 GLU A O 1
ATOM 679 N N . ILE A 1 90 ? 16.599 -17.733 -19.279 1.00 89.06 90 ILE A N 1
ATOM 680 C CA . ILE A 1 90 ? 16.080 -17.366 -17.962 1.00 89.06 90 ILE A CA 1
ATOM 681 C C . ILE A 1 90 ? 14.756 -16.632 -18.132 1.00 89.06 90 ILE A C 1
ATOM 683 O O . ILE A 1 90 ? 14.742 -15.464 -18.510 1.00 89.06 90 ILE A O 1
ATOM 687 N N . ARG A 1 91 ? 13.652 -17.301 -17.784 1.00 88.56 91 ARG A N 1
ATOM 688 C CA . ARG A 1 91 ? 12.307 -16.713 -17.738 1.00 88.56 91 ARG A CA 1
ATOM 689 C C . ARG A 1 91 ? 11.727 -16.802 -16.330 1.00 88.56 91 ARG A C 1
ATOM 691 O O . ARG A 1 91 ? 11.660 -17.889 -15.763 1.00 88.56 91 ARG A O 1
ATOM 698 N N . GLN A 1 92 ? 11.295 -15.674 -15.771 1.00 85.25 92 GLN A N 1
ATOM 699 C CA . GLN A 1 92 ? 10.694 -15.596 -14.433 1.00 85.25 92 GLN A CA 1
ATOM 700 C C . GLN A 1 92 ? 9.350 -14.866 -14.469 1.00 85.25 92 GLN A C 1
ATOM 702 O O . GLN A 1 92 ? 9.138 -13.981 -15.293 1.00 85.25 92 GLN A O 1
ATOM 707 N N . ILE A 1 93 ? 8.424 -15.249 -13.588 1.00 84.00 93 ILE A N 1
ATOM 708 C CA . ILE A 1 93 ? 7.139 -14.559 -13.441 1.00 84.00 93 ILE A CA 1
ATOM 709 C C . ILE A 1 93 ? 7.340 -13.371 -12.497 1.00 84.00 93 ILE A C 1
ATOM 711 O O . ILE A 1 93 ? 7.445 -13.552 -11.285 1.00 84.00 93 ILE A O 1
ATOM 715 N N . GLY A 1 94 ? 7.381 -12.163 -13.065 1.00 78.44 94 GLY A N 1
ATOM 716 C CA . GLY A 1 94 ? 7.597 -10.911 -12.335 1.00 78.44 94 GLY A CA 1
ATOM 717 C C . GLY A 1 94 ? 9.028 -10.353 -12.408 1.00 78.44 94 GLY A C 1
ATOM 718 O O . GLY A 1 94 ? 9.931 -10.997 -12.945 1.00 78.44 94 GLY A O 1
ATOM 719 N N . PRO A 1 95 ? 9.235 -9.128 -11.891 1.00 84.00 95 PRO A N 1
ATOM 720 C CA . PRO A 1 95 ? 10.535 -8.466 -11.911 1.00 84.00 95 PRO A CA 1
ATOM 721 C C . PRO A 1 95 ? 11.539 -9.181 -10.997 1.00 84.00 95 PRO A C 1
ATOM 723 O O . PRO A 1 95 ? 11.184 -9.665 -9.922 1.00 84.00 95 PRO A O 1
ATOM 726 N N . GLY A 1 96 ? 12.808 -9.201 -11.401 1.00 87.88 96 GLY A N 1
ATOM 727 C CA . GLY A 1 96 ? 13.874 -9.863 -10.652 1.00 87.88 96 GLY A CA 1
ATOM 728 C C . GLY A 1 96 ? 15.255 -9.636 -11.260 1.00 87.88 96 GLY A C 1
ATOM 729 O O . GLY A 1 96 ? 15.402 -8.904 -12.242 1.00 87.88 96 GLY A O 1
ATOM 730 N N . SER A 1 97 ? 16.261 -10.282 -10.674 1.00 91.38 97 SER A N 1
ATOM 731 C CA . SER A 1 97 ? 17.642 -10.283 -11.165 1.00 91.38 97 SER A CA 1
ATOM 732 C C . SER A 1 97 ? 17.997 -11.644 -11.758 1.00 91.38 97 SER A C 1
ATOM 734 O O . SER A 1 97 ? 17.641 -12.689 -11.214 1.00 91.38 97 SER A O 1
ATOM 736 N N . CYS A 1 98 ? 18.737 -11.636 -12.863 1.00 92.88 98 CYS A N 1
ATOM 737 C CA . CYS A 1 98 ? 19.246 -12.836 -13.506 1.00 92.88 98 CYS A CA 1
ATOM 738 C C . CYS A 1 98 ? 20.184 -13.596 -12.550 1.00 92.88 98 CYS A C 1
ATOM 740 O O . CYS A 1 98 ? 21.164 -13.012 -12.088 1.00 92.88 98 CYS A O 1
ATOM 742 N N . PRO A 1 99 ? 19.962 -14.896 -12.290 1.00 92.06 99 PRO A N 1
ATOM 743 C CA . PRO A 1 99 ? 20.820 -15.683 -11.405 1.00 92.06 99 PRO A CA 1
ATOM 744 C C . PRO A 1 99 ? 22.188 -16.012 -12.021 1.00 92.06 99 PRO A C 1
ATOM 746 O O . PRO A 1 99 ? 23.074 -16.464 -11.305 1.00 92.06 99 PRO A O 1
ATOM 749 N N . ILE A 1 100 ? 22.368 -15.796 -13.330 1.00 90.25 100 ILE A N 1
ATOM 750 C CA . ILE A 1 100 ? 23.629 -16.076 -14.029 1.00 90.25 100 ILE A CA 1
ATOM 751 C C . ILE A 1 100 ? 24.561 -14.858 -13.994 1.00 90.25 100 ILE A C 1
ATOM 753 O O . ILE A 1 100 ? 25.736 -14.998 -13.671 1.00 90.25 100 ILE A O 1
ATOM 757 N N . CYS A 1 101 ? 24.056 -13.658 -14.305 1.00 92.75 101 CYS A N 1
ATOM 758 C CA . CYS A 1 101 ? 24.883 -12.444 -14.406 1.00 92.75 101 CYS A CA 1
ATOM 759 C C . CYS A 1 101 ? 24.487 -11.296 -13.475 1.00 92.75 101 CYS A C 1
ATOM 761 O O . CYS A 1 101 ? 25.131 -10.251 -13.491 1.00 92.75 101 CYS A O 1
ATOM 763 N N . GLY A 1 102 ? 23.415 -11.440 -12.698 1.00 90.00 102 GLY A N 1
ATOM 764 C CA . GLY A 1 102 ? 22.945 -10.416 -11.764 1.00 90.00 102 GLY A CA 1
ATOM 765 C C . GLY A 1 102 ? 22.218 -9.224 -12.398 1.00 90.00 102 GLY A C 1
ATOM 766 O O . GLY A 1 102 ? 21.714 -8.379 -11.663 1.00 90.00 102 GLY A O 1
ATOM 767 N N . MET A 1 103 ? 22.121 -9.141 -13.730 1.00 91.25 103 MET A N 1
ATOM 768 C CA . MET A 1 103 ? 21.404 -8.051 -14.407 1.00 91.25 103 MET A CA 1
ATOM 769 C C . MET A 1 103 ? 19.890 -8.131 -14.189 1.00 91.25 103 MET A C 1
ATOM 771 O O . MET A 1 103 ? 19.339 -9.221 -14.047 1.00 91.25 103 MET A O 1
ATOM 775 N N . ALA A 1 104 ? 19.209 -6.984 -14.208 1.00 89.06 104 ALA A N 1
ATOM 776 C CA . ALA A 1 104 ? 17.752 -6.927 -14.120 1.00 89.06 104 ALA A CA 1
ATOM 777 C C . ALA A 1 104 ? 17.083 -7.663 -15.297 1.00 89.06 104 ALA A C 1
ATOM 779 O O . ALA A 1 104 ? 17.568 -7.614 -16.429 1.00 89.06 104 ALA A O 1
ATOM 780 N N . LEU A 1 105 ? 15.980 -8.357 -15.017 1.00 91.25 105 LEU A N 1
ATOM 781 C CA . LEU A 1 105 ? 15.155 -9.006 -16.032 1.00 91.25 105 LEU A CA 1
ATOM 782 C C . LEU A 1 105 ? 14.181 -8.003 -16.661 1.00 91.25 105 LEU A C 1
ATOM 784 O O . LEU A 1 105 ? 13.585 -7.182 -15.963 1.00 91.25 105 LEU A O 1
ATOM 788 N N . GLU A 1 106 ? 13.978 -8.115 -17.969 1.00 87.12 106 GLU A N 1
ATOM 789 C CA . GLU A 1 106 ? 13.087 -7.265 -18.758 1.00 87.12 106 GLU A CA 1
ATOM 790 C C . GLU A 1 106 ? 11.807 -8.019 -19.142 1.00 87.12 106 GLU A C 1
ATOM 792 O O . GLU A 1 106 ? 11.863 -9.210 -19.447 1.00 87.12 106 GLU A O 1
ATOM 797 N N . PRO A 1 107 ? 10.631 -7.373 -19.134 1.00 86.38 107 PRO A N 1
ATOM 798 C CA . PRO A 1 107 ? 9.378 -8.035 -19.475 1.00 86.38 107 PRO A CA 1
ATOM 799 C C . PRO A 1 107 ? 9.370 -8.459 -20.946 1.00 86.38 107 PRO A C 1
ATOM 801 O O . PRO A 1 107 ? 9.555 -7.639 -21.845 1.00 86.38 107 PRO A O 1
ATOM 804 N N . VAL A 1 108 ? 9.067 -9.731 -21.201 1.00 81.62 108 VAL A N 1
ATOM 805 C CA . VAL A 1 108 ? 8.842 -10.262 -22.549 1.00 81.62 108 VAL A CA 1
ATOM 806 C C . VAL A 1 108 ? 7.432 -9.855 -22.974 1.00 81.62 108 VAL A C 1
ATOM 808 O O . VAL A 1 108 ? 6.479 -10.612 -22.842 1.00 81.62 108 V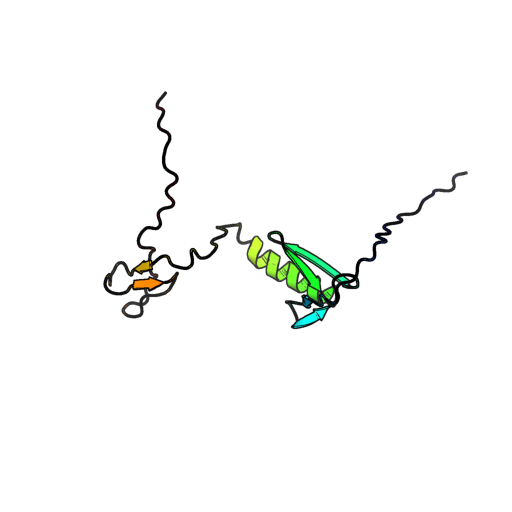AL A O 1
ATOM 811 N N . THR A 1 109 ? 7.292 -8.583 -23.346 1.00 58.28 109 THR A N 1
ATOM 812 C CA . THR A 1 109 ? 6.115 -7.964 -23.971 1.00 58.28 109 THR A CA 1
ATOM 813 C C . THR A 1 109 ? 4.756 -8.474 -23.473 1.00 58.28 109 THR A C 1
ATOM 815 O O . THR A 1 109 ? 4.032 -9.170 -24.176 1.00 58.28 109 THR A O 1
ATOM 818 N N . ALA A 1 110 ? 4.335 -7.984 -22.310 1.00 49.69 110 ALA A N 1
ATOM 819 C CA . ALA A 1 110 ? 3.013 -7.373 -22.255 1.00 49.69 110 ALA A CA 1
ATOM 820 C C . ALA A 1 110 ? 3.216 -5.872 -22.472 1.00 49.69 110 ALA A C 1
ATOM 822 O O . ALA A 1 110 ? 3.052 -5.080 -21.538 1.00 49.69 110 ALA A O 1
ATOM 823 N N . SER A 1 111 ? 3.629 -5.509 -23.698 1.00 45.25 111 SER A N 1
ATOM 824 C CA . SER A 1 111 ? 3.426 -4.149 -24.184 1.00 45.25 111 SER A CA 1
ATOM 825 C C . SER A 1 111 ? 1.953 -3.867 -23.953 1.00 45.25 111 SER A C 1
ATOM 827 O O . SER A 1 111 ? 1.093 -4.693 -24.260 1.00 45.25 111 SER A O 1
ATOM 829 N N . LEU A 1 112 ? 1.670 -2.779 -23.263 1.00 44.34 112 LEU A N 1
ATOM 830 C CA . LEU A 1 112 ? 0.313 -2.313 -23.108 1.00 44.34 112 LEU A CA 1
ATOM 831 C C . LEU A 1 112 ? -0.110 -1.968 -24.536 1.00 44.34 112 LEU A C 1
ATOM 833 O O . LEU A 1 112 ? 0.339 -0.963 -25.078 1.00 44.34 112 LEU A O 1
ATOM 837 N N . GLU A 1 113 ? -0.882 -2.844 -25.168 1.00 49.09 113 GLU A N 1
ATOM 838 C CA . GLU A 1 113 ? -1.694 -2.502 -26.324 1.00 49.09 113 GLU A CA 1
ATOM 839 C C . GLU A 1 113 ? -2.660 -1.404 -25.862 1.00 49.09 113 GLU A C 1
ATOM 841 O O . GLU A 1 113 ? -3.778 -1.656 -25.423 1.00 49.09 113 GLU A O 1
ATOM 846 N N . HIS A 1 114 ? -2.183 -0.161 -25.877 1.00 52.22 114 HIS A N 1
ATOM 847 C CA . HIS A 1 114 ? -3.018 0.959 -26.254 1.00 52.22 114 HIS A CA 1
ATOM 848 C C . HIS A 1 114 ? -2.899 1.047 -27.775 1.00 52.22 114 HIS A C 1
ATOM 850 O O . HIS A 1 114 ? -2.043 1.739 -28.320 1.00 52.22 114 HIS A O 1
ATOM 856 N N . GLU A 1 115 ? -3.676 0.208 -28.453 1.00 61.47 115 GLU A N 1
ATOM 857 C CA . GLU A 1 115 ? -3.858 0.294 -29.893 1.00 61.47 115 GLU A CA 1
ATOM 858 C C . GLU A 1 115 ? -4.665 1.557 -30.250 1.00 61.47 115 GLU A C 1
ATOM 860 O O . GLU A 1 115 ? -5.749 1.756 -29.708 1.00 61.47 115 GLU A O 1
ATOM 865 N N . LYS A 1 116 ? -4.143 2.303 -31.239 1.00 52.25 116 LYS A N 1
ATOM 866 C CA . LYS A 1 116 ? -4.837 3.106 -32.274 1.00 52.25 116 LYS A CA 1
ATOM 867 C C . LYS A 1 116 ? -5.540 4.414 -31.857 1.00 52.25 116 LYS A C 1
ATOM 869 O O . LYS A 1 116 ? -6.599 4.380 -31.246 1.00 52.25 116 LYS A O 1
ATOM 874 N N . ASP A 1 117 ? -5.024 5.552 -32.339 1.00 52.38 117 ASP A N 1
ATOM 875 C CA . ASP A 1 117 ? -5.646 6.238 -33.489 1.00 52.38 117 ASP A CA 1
ATOM 876 C C . ASP A 1 117 ? -4.649 7.179 -34.198 1.00 52.38 117 ASP A C 1
ATOM 878 O O . ASP A 1 117 ? -3.896 7.927 -33.576 1.00 52.38 117 ASP A O 1
ATOM 882 N N . ASP A 1 118 ? -4.630 7.044 -35.514 1.00 64.25 118 ASP A N 1
ATOM 883 C CA . ASP A 1 118 ? -3.863 7.756 -36.529 1.00 64.25 118 ASP A CA 1
ATOM 884 C C . ASP A 1 118 ? -4.622 9.046 -36.885 1.00 64.25 118 ASP A C 1
ATOM 886 O O . ASP A 1 118 ? -5.812 8.956 -37.159 1.00 64.25 118 ASP A O 1
ATOM 890 N N . SER A 1 119 ? -3.993 10.228 -36.879 1.00 64.88 119 SER A N 1
ATOM 891 C CA . SER A 1 119 ? -4.434 11.339 -37.745 1.00 64.88 119 SER A CA 1
ATOM 892 C C . SER A 1 119 ? -3.416 12.479 -37.749 1.00 64.88 119 SER A C 1
ATOM 894 O O . SER A 1 119 ? -3.429 13.382 -36.914 1.00 64.88 119 SER A O 1
ATOM 896 N N . ASP A 1 120 ? -2.549 12.407 -38.749 1.00 62.78 120 ASP A N 1
ATOM 897 C CA . ASP A 1 120 ? -2.067 13.520 -39.570 1.00 62.78 120 ASP A CA 1
ATOM 898 C C . ASP A 1 120 ? -3.032 14.732 -39.628 1.00 62.78 120 ASP A C 1
ATOM 900 O O . ASP A 1 120 ? -4.220 14.559 -39.919 1.00 62.78 120 ASP A O 1
ATOM 904 N N . THR A 1 121 ? -2.528 15.941 -39.337 1.00 53.41 121 THR A N 1
ATOM 905 C CA . THR A 1 121 ? -2.882 17.243 -39.960 1.00 53.41 121 THR A CA 1
ATOM 906 C C . THR A 1 121 ? -1.976 18.350 -39.419 1.00 53.41 121 THR A C 1
ATOM 908 O O . THR A 1 121 ? -1.918 18.525 -38.179 1.00 53.41 121 THR A O 1
#

Mean predicted aligned error: 17.95 Å

Solvent-accessible surface area (backbone atoms only — not comparable to full-atom values): 8042 Å² total; per-residue (Å²): 139,82,91,76,87,76,86,87,77,84,74,85,86,76,91,74,91,72,95,67,67,40,64,12,88,80,78,67,46,78,27,48,71,90,75,38,66,22,74,49,79,54,97,97,40,78,48,44,16,79,32,58,69,45,40,51,53,49,51,50,54,49,43,60,60,51,73,52,64,89,79,62,91,66,65,74,64,81,74,46,44,14,26,22,94,90,43,75,87,47,71,39,78,42,87,51,59,32,92,86,79,62,47,67,35,44,71,64,70,80,68,80,81,76,77,85,88,88,76,92,132

Foldseek 3Di:
DDDDDDDPPPDPDDDDDDPPFDALPQPRDTDDPVPAQDWDDDPNDIHGHNHPVSVVVVVVVVCVVCVPPDPDPCPPPQAFWWADPVGRVDTDGTWDADPPPRHTTHTPDPPVPPDDDDDDD

Nearest PDB structures (foldseek):
  8ia0-assembly1_CQ  TM=7.438E-01  e=9.509E-01  Thermochaetoides thermophila DSM 1495
  8euy-assembly1_u  TM=6.700E-01  e=7.895E-01  Schizosaccharomyces pombe
  8i9v-assembly1_CQ  TM=5.801E-01  e=1.219E+00  Thermochaetoides thermophila DSM 1495
  8v84-assembly1_u  TM=6.048E-01  e=1.768E+00  Saccharomyces cerevisiae BY4741
  8v83-assembly1_u  TM=5.832E-01  e=2.265E+00  Saccharomyces cerevisiae BY4741

Radius of gyration: 24.21 Å; Cα contacts (8 Å, |Δi|>4): 138; chains: 1; bounding box: 50×62×63 Å

pLDDT: mean 73.05, std 17.84, range [37.44, 94.0]

Sequence (121 aa):
MSNQGSQHMTNPSQSDKFDSKTIDPVCGMTVNPETAKGKRAFESKTYYFCSLKCKAKFDVALSSFLIAKPMGSSLPKVGVPYTCPMHPEIRQIGPGSCPICGMALEPVTASLEHEKDDSDT

Secondary structure (DSSP, 8-state):
--------------------PEE-TTT--EE-TTT-SEEEEETTEEEEESSHHHHHHHHHHHHHHHHS---------TT-EEE-SS-TT-EEESS-B-TTT-PBPEE--------------